Protein AF-A0AAI9ZE59-F1 (afdb_monomer_lite)

pLDDT: mean 88.77, std 13.99, range [34.66, 97.25]

Organism: NCBI:txid359342

Structure (mmCIF, N/CA/C/O backbone):
data_AF-A0AAI9ZE59-F1
#
_entry.id   AF-A0AAI9ZE59-F1
#
loop_
_atom_site.group_PDB
_atom_site.id
_atom_site.type_symbol
_atom_site.label_atom_id
_atom_site.label_alt_id
_atom_site.label_comp_id
_atom_site.label_asym_id
_atom_site.label_entity_id
_atom_site.label_seq_id
_atom_site.pdbx_PDB_ins_code
_atom_site.Cartn_x
_atom_site.Cartn_y
_atom_site.Cartn_z
_atom_site.occupancy
_atom_site.B_iso_or_equiv
_atom_site.auth_seq_id
_atom_site.auth_comp_id
_atom_site.auth_asym_id
_atom_site.auth_atom_id
_atom_site.pdbx_PDB_model_num
ATOM 1 N N . GLY A 1 1 ? 3.951 -8.938 34.586 1.00 34.66 1 GLY A N 1
ATOM 2 C CA . GLY A 1 1 ? 3.771 -7.603 33.990 1.00 34.66 1 GLY A CA 1
ATOM 3 C C . GLY A 1 1 ? 3.524 -7.755 32.509 1.00 34.66 1 GLY A C 1
ATOM 4 O O . GLY A 1 1 ? 4.347 -8.359 31.842 1.00 34.66 1 GLY A O 1
ATOM 5 N N . LYS A 1 2 ? 2.384 -7.281 32.004 1.00 37.16 2 LYS A N 1
ATOM 6 C CA . LYS A 1 2 ? 2.113 -7.167 30.566 1.00 37.16 2 LYS A CA 1
ATOM 7 C C . LYS A 1 2 ? 1.830 -5.692 30.312 1.00 37.16 2 LYS A C 1
ATOM 9 O O . LYS A 1 2 ? 0.906 -5.141 30.905 1.00 37.16 2 LYS A O 1
ATOM 14 N N . GLY A 1 3 ? 2.738 -5.047 29.583 1.00 40.81 3 GLY A N 1
ATOM 15 C CA . GLY A 1 3 ? 2.776 -3.601 29.400 1.00 40.81 3 GLY A CA 1
ATOM 16 C C . GLY A 1 3 ? 1.469 -3.073 28.823 1.00 40.81 3 GLY A C 1
ATOM 17 O O . GLY A 1 3 ? 0.999 -3.542 27.791 1.00 40.81 3 GLY A O 1
AT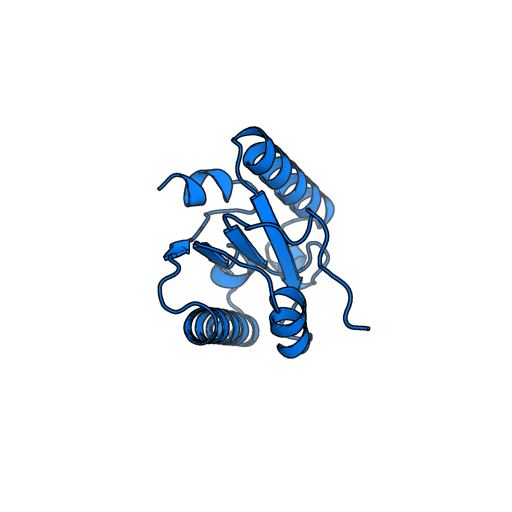OM 18 N N . LYS A 1 4 ? 0.890 -2.094 29.519 1.00 44.75 4 LYS A N 1
ATOM 19 C CA . LYS A 1 4 ? -0.187 -1.243 29.022 1.00 44.75 4 LYS A CA 1
ATOM 20 C C . LYS A 1 4 ? 0.319 -0.520 27.766 1.00 44.75 4 LYS A C 1
ATOM 22 O O . LYS A 1 4 ? 1.271 0.247 27.869 1.00 44.75 4 LYS A O 1
ATOM 27 N N . CYS A 1 5 ? -0.317 -0.743 26.613 1.00 46.03 5 CYS A N 1
ATOM 28 C CA . CYS A 1 5 ? -0.177 0.122 25.433 1.00 46.03 5 CYS A CA 1
ATOM 29 C C . CYS A 1 5 ? -0.649 1.529 25.841 1.00 46.03 5 CYS A C 1
ATOM 31 O O . CYS A 1 5 ? -1.847 1.789 25.946 1.00 46.03 5 CYS A O 1
ATOM 33 N N . SER A 1 6 ? 0.281 2.429 26.146 1.00 41.16 6 SER A N 1
ATOM 34 C CA . SER A 1 6 ? -0.001 3.836 26.425 1.00 41.16 6 SER A CA 1
ATOM 35 C C . SER A 1 6 ? -0.279 4.574 25.113 1.00 41.16 6 SER A C 1
ATOM 37 O O . SER A 1 6 ? 0.601 4.636 24.259 1.00 41.16 6 SER A O 1
ATOM 39 N N . SER A 1 7 ? -1.502 5.097 24.950 1.00 45.03 7 SER A N 1
ATOM 40 C CA . SER A 1 7 ? -1.851 6.282 24.135 1.00 45.03 7 SER A CA 1
ATOM 41 C C . SER A 1 7 ? -1.024 6.506 22.853 1.00 45.03 7 SER A C 1
ATOM 4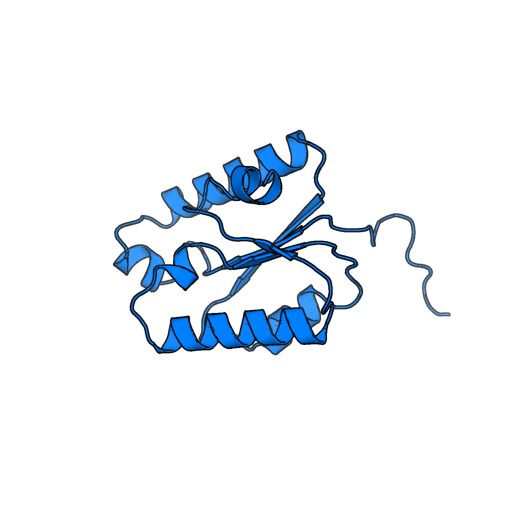3 O O . SER A 1 7 ? -0.421 7.560 22.669 1.00 45.03 7 SER A O 1
ATOM 45 N N . GLY A 1 8 ? -0.992 5.504 21.967 1.00 45.38 8 GLY A N 1
ATOM 46 C CA . GLY A 1 8 ? -0.178 5.532 20.742 1.00 45.38 8 GLY A CA 1
ATOM 47 C C . GLY A 1 8 ? -0.382 4.344 19.793 1.00 45.38 8 GLY A C 1
ATOM 48 O O . GLY A 1 8 ? -0.141 4.475 18.594 1.00 45.38 8 GLY A O 1
ATOM 49 N N . CYS A 1 9 ? -0.936 3.227 20.280 1.00 49.62 9 CYS A N 1
ATOM 50 C CA . CYS A 1 9 ? -1.345 2.053 19.488 1.00 49.62 9 CYS A CA 1
ATOM 51 C C . CYS A 1 9 ? -2.636 2.328 18.667 1.00 49.62 9 CYS A C 1
ATOM 53 O O . CYS A 1 9 ? -3.533 1.502 18.599 1.00 49.62 9 CYS A O 1
ATOM 55 N N . GLY A 1 10 ? -2.782 3.557 18.151 1.00 50.34 10 GLY A N 1
ATOM 56 C CA . GLY A 1 10 ? -4.067 4.160 17.800 1.00 50.34 10 GLY A CA 1
ATOM 57 C C . GLY A 1 10 ? -4.664 3.706 16.472 1.00 50.34 10 GLY A C 1
ATOM 58 O O . GLY A 1 10 ? -3.933 3.473 15.508 1.00 50.34 10 GLY A O 1
ATOM 59 N N . ASN A 1 11 ? -5.997 3.706 16.425 1.00 58.94 11 ASN A N 1
ATOM 60 C CA . ASN A 1 11 ? -6.843 3.499 15.251 1.00 58.94 11 ASN A CA 1
ATOM 61 C C . ASN A 1 11 ? -6.195 4.123 14.014 1.00 58.94 11 ASN A C 1
ATOM 63 O O . ASN A 1 11 ? -5.964 5.338 13.974 1.00 58.94 11 ASN A O 1
ATOM 67 N N . ARG A 1 12 ? -5.870 3.303 13.021 1.00 67.25 12 ARG A N 1
ATOM 68 C CA . ARG A 1 12 ? -5.574 3.775 11.673 1.00 67.25 12 ARG A CA 1
ATOM 69 C C . ARG A 1 12 ? -6.904 3.881 10.947 1.00 67.25 12 ARG A C 1
ATOM 71 O O . ARG A 1 12 ? -7.782 3.047 11.102 1.00 67.25 12 ARG A O 1
ATOM 78 N N . ASN A 1 13 ? -7.087 4.929 10.163 1.00 79.69 13 ASN A N 1
ATOM 79 C CA . ASN A 1 13 ? -8.232 4.981 9.269 1.00 79.69 13 ASN A CA 1
ATOM 80 C C . ASN A 1 13 ? -8.001 4.016 8.097 1.00 79.69 13 ASN A C 1
ATOM 82 O O . ASN A 1 13 ? -8.922 3.287 7.725 1.00 79.69 13 ASN A O 1
ATOM 86 N N . PHE A 1 14 ? -6.764 3.967 7.578 1.00 92.12 14 PHE A N 1
ATOM 87 C CA . PHE A 1 14 ? -6.442 3.241 6.351 1.00 92.12 14 PHE A CA 1
ATOM 88 C C . PHE A 1 14 ? -5.090 2.521 6.376 1.00 92.12 14 PHE A C 1
ATOM 90 O O . PHE A 1 14 ? -4.097 3.047 6.884 1.00 92.12 14 PHE A O 1
ATOM 97 N N . ILE A 1 15 ? -5.055 1.345 5.756 1.00 94.06 15 ILE A N 1
ATOM 98 C CA . ILE A 1 15 ? -3.840 0.609 5.390 1.00 94.06 15 ILE A CA 1
ATOM 99 C C . ILE A 1 15 ? -3.705 0.621 3.867 1.00 94.06 15 ILE A C 1
ATOM 101 O O . ILE A 1 15 ? -4.683 0.416 3.163 1.00 94.06 15 ILE A O 1
ATOM 105 N N . PHE A 1 16 ? -2.515 0.848 3.327 1.00 94.62 16 PHE A N 1
ATOM 106 C CA . PHE A 1 16 ? -2.251 0.649 1.901 1.00 94.62 16 PHE A CA 1
ATOM 107 C C . PHE A 1 16 ? -1.014 -0.221 1.725 1.00 94.62 16 PHE A C 1
ATOM 109 O O . PHE A 1 16 ? 0.019 0.050 2.334 1.00 94.62 16 PHE A O 1
ATOM 116 N N . THR A 1 17 ? -1.101 -1.234 0.867 1.00 94.94 17 THR A N 1
ATOM 117 C CA . THR A 1 17 ? 0.073 -1.999 0.432 1.00 94.94 17 THR A CA 1
ATOM 118 C C . THR A 1 17 ? 0.469 -1.668 -0.991 1.00 94.94 17 THR A C 1
ATOM 120 O O . THR A 1 17 ? -0.342 -1.201 -1.793 1.00 94.94 17 THR A O 1
ATOM 123 N N . GLY A 1 18 ? 1.732 -1.897 -1.323 1.00 94.12 18 GLY A N 1
ATOM 124 C CA . GLY A 1 18 ? 2.253 -1.689 -2.666 1.00 94.12 18 GLY A CA 1
ATOM 125 C C . GLY A 1 18 ? 3.674 -2.212 -2.802 1.00 94.12 18 GLY A C 1
ATOM 126 O O . GLY A 1 18 ? 4.261 -2.672 -1.831 1.00 94.12 18 GLY A O 1
ATOM 127 N N . LEU A 1 19 ? 4.235 -2.108 -4.004 1.00 95.19 19 LEU A N 1
ATOM 128 C CA . LEU A 1 19 ? 5.645 -2.419 -4.217 1.00 95.19 19 LEU A CA 1
ATOM 129 C C . LEU A 1 19 ? 6.533 -1.341 -3.573 1.00 95.19 19 LEU A C 1
ATOM 131 O O . LEU A 1 19 ? 6.170 -0.159 -3.617 1.00 95.19 19 LEU A O 1
ATOM 135 N N . PRO A 1 20 ? 7.718 -1.707 -3.055 1.00 94.88 20 PRO A N 1
ATOM 136 C CA . PRO A 1 20 ? 8.768 -0.745 -2.745 1.00 94.88 20 PRO A CA 1
ATOM 137 C C . PRO A 1 20 ? 9.064 0.142 -3.959 1.00 94.88 20 PRO A C 1
ATOM 139 O O . PRO A 1 20 ? 9.095 -0.335 -5.094 1.00 94.88 20 PRO A O 1
ATOM 142 N N . TRP A 1 21 ? 9.295 1.441 -3.749 1.00 93.81 21 TRP A N 1
ATOM 143 C CA . TRP A 1 21 ? 9.535 2.384 -4.856 1.00 93.81 21 TRP A CA 1
ATOM 144 C C . TRP A 1 21 ? 10.782 2.035 -5.680 1.00 93.81 21 TRP A C 1
ATOM 146 O O . TRP A 1 21 ? 10.859 2.369 -6.858 1.00 93.81 21 TRP A O 1
ATOM 156 N N . ASN A 1 22 ? 11.749 1.341 -5.081 1.00 93.62 22 ASN A N 1
ATOM 157 C CA . ASN A 1 22 ? 12.963 0.841 -5.723 1.00 93.62 22 ASN A CA 1
ATOM 158 C C . ASN A 1 22 ? 12.826 -0.583 -6.296 1.00 93.62 22 ASN A C 1
ATOM 160 O O . ASN A 1 22 ? 13.818 -1.132 -6.772 1.00 93.62 22 ASN A O 1
ATOM 164 N N . HIS A 1 23 ? 11.637 -1.191 -6.264 1.00 94.81 23 HIS A N 1
ATOM 165 C CA . HIS A 1 23 ? 11.420 -2.531 -6.804 1.00 94.81 23 HIS A CA 1
ATOM 166 C C . HIS A 1 23 ? 11.612 -2.546 -8.339 1.00 94.81 23 HIS A C 1
ATOM 168 O O . HIS A 1 23 ? 11.105 -1.649 -9.020 1.00 94.81 23 HIS A O 1
ATOM 174 N N . PRO A 1 24 ? 12.257 -3.570 -8.939 1.00 93.62 24 PRO A N 1
ATOM 175 C CA . PRO A 1 24 ? 12.538 -3.609 -10.382 1.00 93.62 24 PRO A CA 1
ATOM 176 C C . PRO A 1 24 ? 11.307 -3.427 -11.279 1.00 93.62 24 PRO A C 1
ATOM 178 O O . PRO A 1 24 ? 11.374 -2.790 -12.329 1.00 93.62 24 PRO A O 1
ATOM 181 N N . ALA A 1 25 ? 10.150 -3.935 -10.848 1.00 93.00 25 ALA A N 1
ATOM 182 C CA . ALA A 1 25 ? 8.905 -3.785 -11.600 1.00 93.00 25 ALA A CA 1
ATOM 183 C C . ALA A 1 25 ? 8.378 -2.334 -11.658 1.00 93.00 25 ALA A C 1
ATOM 185 O O . ALA A 1 25 ? 7.613 -2.008 -12.567 1.00 93.00 25 ALA A O 1
ATOM 186 N N . VAL A 1 26 ? 8.796 -1.455 -10.738 1.00 91.44 26 VAL A N 1
ATOM 187 C CA . VAL A 1 26 ? 8.502 -0.012 -10.810 1.00 91.44 26 VAL A CA 1
ATOM 188 C C . VAL A 1 26 ? 9.263 0.615 -11.976 1.00 91.44 26 VAL A C 1
ATOM 190 O O . VAL A 1 26 ? 8.656 1.278 -12.815 1.00 91.44 26 VAL A O 1
ATOM 193 N N . ALA A 1 27 ? 10.563 0.323 -12.086 1.00 89.50 27 ALA A N 1
ATOM 194 C CA . ALA A 1 27 ? 11.393 0.784 -13.197 1.00 89.50 27 ALA A CA 1
ATOM 195 C C . ALA A 1 27 ? 10.902 0.233 -14.545 1.00 89.50 27 ALA A C 1
ATOM 197 O O . ALA A 1 27 ? 10.788 0.979 -15.515 1.00 89.50 27 ALA A O 1
ATOM 198 N N . ALA A 1 28 ? 10.519 -1.047 -14.590 1.00 90.44 28 ALA A N 1
ATOM 199 C CA . ALA A 1 28 ? 9.939 -1.669 -15.784 1.00 90.44 28 ALA A CA 1
ATOM 200 C C . ALA A 1 28 ? 8.610 -1.024 -16.226 1.00 90.44 28 ALA A C 1
ATOM 202 O O . ALA A 1 28 ? 8.237 -1.127 -17.390 1.00 90.44 28 ALA A O 1
ATOM 203 N N . SER A 1 29 ? 7.915 -0.335 -15.315 1.00 86.31 29 SER A N 1
ATOM 204 C CA . SER A 1 29 ? 6.689 0.420 -15.608 1.00 86.31 29 SER A CA 1
ATOM 205 C C . SER A 1 29 ? 6.964 1.852 -16.098 1.00 86.31 29 SER A C 1
ATOM 207 O O . SER A 1 29 ? 6.025 2.623 -16.275 1.00 86.31 29 SER A O 1
ATOM 209 N N . GLY A 1 30 ? 8.234 2.225 -16.308 1.00 89.56 30 GLY A N 1
ATOM 210 C CA . GLY A 1 30 ? 8.639 3.525 -16.853 1.00 89.56 30 GLY A CA 1
ATOM 211 C C . GLY A 1 30 ? 8.806 4.647 -15.823 1.00 89.56 30 GLY A C 1
ATOM 212 O O . GLY A 1 30 ? 8.981 5.798 -16.216 1.00 89.56 30 GLY A O 1
ATOM 213 N N . PHE A 1 31 ? 8.771 4.341 -14.523 1.00 91.25 31 PHE A N 1
ATOM 214 C CA . PHE A 1 31 ? 8.943 5.329 -13.453 1.00 91.25 31 PHE A CA 1
ATOM 215 C C . PHE A 1 31 ? 10.317 5.228 -12.799 1.00 91.25 31 PHE A C 1
ATOM 217 O O . PHE A 1 31 ? 10.849 4.132 -12.613 1.00 91.25 31 PHE A O 1
ATOM 224 N N . THR A 1 32 ? 10.875 6.361 -12.369 1.00 93.88 32 THR A N 1
ATOM 225 C CA . THR A 1 32 ? 12.063 6.327 -11.508 1.00 93.88 32 THR A CA 1
ATOM 226 C C . THR A 1 32 ? 11.665 6.082 -10.048 1.00 93.88 32 THR A C 1
ATOM 228 O O . THR A 1 32 ? 10.613 6.561 -9.606 1.00 93.88 32 THR A O 1
ATOM 231 N N . PRO A 1 33 ? 12.506 5.398 -9.249 1.00 94.62 33 PRO A N 1
ATOM 232 C CA . PRO A 1 33 ? 12.244 5.219 -7.823 1.00 94.62 33 PRO A CA 1
ATOM 233 C C . PRO A 1 33 ? 12.012 6.538 -7.080 1.00 94.62 33 PRO A C 1
ATOM 235 O O . PRO A 1 33 ? 11.119 6.622 -6.243 1.00 94.62 33 PRO A O 1
ATOM 238 N N . GLN A 1 34 ? 12.759 7.590 -7.430 1.00 96.25 34 GLN A N 1
ATOM 239 C CA . GLN A 1 34 ? 12.651 8.908 -6.799 1.00 96.25 34 GLN A CA 1
ATOM 240 C C . GLN A 1 34 ? 11.301 9.572 -7.087 1.00 96.25 34 GLN A C 1
ATOM 242 O O . GLN A 1 34 ? 10.720 10.188 -6.196 1.00 96.25 34 GLN A O 1
ATOM 247 N N . GLN A 1 35 ? 10.781 9.434 -8.312 1.00 94.50 35 GLN A N 1
ATOM 248 C CA . GLN A 1 35 ? 9.458 9.953 -8.671 1.00 94.50 35 GLN A CA 1
ATOM 249 C C . GLN A 1 35 ? 8.358 9.266 -7.858 1.00 94.50 35 GLN A C 1
ATOM 251 O O . GLN A 1 35 ? 7.471 9.936 -7.328 1.00 94.50 35 GLN A O 1
ATOM 256 N N . VAL A 1 36 ? 8.426 7.938 -7.728 1.00 94.44 36 VAL A N 1
ATOM 257 C CA . VAL A 1 36 ? 7.428 7.167 -6.975 1.00 94.44 36 VAL A CA 1
ATOM 258 C C . VAL A 1 36 ? 7.526 7.447 -5.482 1.00 94.44 36 VAL A C 1
ATOM 260 O O . VAL A 1 36 ? 6.502 7.686 -4.846 1.00 94.44 36 VAL A O 1
ATOM 263 N N . GLU A 1 37 ? 8.735 7.487 -4.923 1.00 96.00 37 GLU A N 1
ATOM 264 C CA . GLU A 1 37 ? 8.950 7.819 -3.515 1.00 96.00 37 GLU A CA 1
ATOM 265 C C . GLU A 1 37 ? 8.410 9.214 -3.178 1.00 96.00 37 GLU A C 1
ATOM 267 O O . GLU A 1 37 ? 7.661 9.371 -2.211 1.00 96.00 37 GLU A O 1
ATOM 272 N N . ALA A 1 38 ? 8.745 10.223 -3.988 1.00 96.56 38 ALA A N 1
ATOM 273 C CA . ALA A 1 38 ? 8.252 11.583 -3.798 1.00 96.56 38 ALA A CA 1
ATOM 274 C C . ALA A 1 38 ? 6.720 11.644 -3.881 1.00 96.56 38 ALA A C 1
ATOM 276 O O . ALA A 1 38 ? 6.089 12.300 -3.050 1.00 96.56 38 ALA A O 1
ATOM 277 N N . GLY A 1 39 ? 6.120 10.918 -4.831 1.00 95.38 39 GLY A N 1
ATOM 278 C CA . GLY A 1 39 ? 4.670 10.814 -4.975 1.00 95.38 39 GLY A CA 1
ATOM 279 C C . GLY A 1 39 ? 3.995 10.211 -3.742 1.00 95.38 39 GLY A C 1
ATOM 280 O O . GLY A 1 39 ? 3.110 10.841 -3.167 1.00 95.38 39 GLY A O 1
ATOM 281 N N . ILE A 1 40 ? 4.468 9.047 -3.280 1.00 95.00 40 ILE A N 1
ATOM 282 C CA . ILE A 1 40 ? 3.936 8.377 -2.082 1.00 95.00 40 ILE A CA 1
ATOM 283 C C . ILE A 1 40 ? 4.080 9.284 -0.857 1.00 95.00 40 ILE A C 1
ATOM 285 O O . ILE A 1 40 ? 3.124 9.458 -0.104 1.00 95.00 40 ILE A O 1
ATOM 289 N N . ARG A 1 41 ? 5.253 9.898 -0.648 1.00 95.94 41 ARG A N 1
ATOM 290 C CA . ARG A 1 41 ? 5.485 10.800 0.493 1.00 95.94 41 ARG A CA 1
ATOM 291 C C . ARG A 1 41 ? 4.555 12.014 0.456 1.00 95.94 41 ARG A C 1
ATOM 293 O O . ARG A 1 41 ? 4.022 12.398 1.496 1.00 95.94 41 ARG A O 1
ATOM 300 N N . SER A 1 42 ? 4.350 12.600 -0.723 1.00 96.62 42 SER A N 1
ATOM 301 C CA . SER A 1 42 ? 3.449 13.740 -0.912 1.00 96.62 42 SER A CA 1
ATOM 302 C C . SER A 1 42 ? 1.992 13.372 -0.616 1.00 96.62 42 SER A C 1
ATOM 304 O O . SER A 1 42 ? 1.329 14.074 0.148 1.00 96.62 42 SER A O 1
ATOM 306 N N . ASP A 1 43 ? 1.518 12.241 -1.139 1.00 96.50 43 ASP A N 1
ATOM 307 C CA . ASP A 1 43 ? 0.150 11.753 -0.925 1.00 96.50 43 ASP A CA 1
ATOM 308 C C . ASP A 1 43 ? -0.091 11.399 0.548 1.00 96.50 43 ASP A C 1
ATOM 310 O O . ASP A 1 43 ? -1.070 11.837 1.146 1.00 96.50 43 ASP A O 1
ATOM 314 N N . MET A 1 44 ? 0.860 10.714 1.192 1.00 95.38 44 MET A N 1
ATOM 315 C CA . MET A 1 44 ? 0.805 10.419 2.629 1.00 95.38 44 MET A CA 1
ATOM 316 C C . MET A 1 44 ? 0.717 11.698 3.470 1.00 95.38 44 MET A C 1
ATOM 318 O O . MET A 1 44 ? -0.095 11.772 4.394 1.00 95.38 44 MET A O 1
ATOM 322 N N . ALA A 1 45 ? 1.500 12.728 3.138 1.00 96.44 45 ALA A N 1
ATOM 323 C CA . ALA A 1 45 ? 1.421 14.020 3.816 1.00 96.44 45 ALA A CA 1
ATOM 324 C C . ALA A 1 45 ? 0.052 14.695 3.613 1.00 96.44 45 ALA A C 1
ATOM 326 O O . ALA A 1 45 ? -0.496 15.260 4.562 1.00 96.44 45 ALA A O 1
ATOM 327 N N . ALA A 1 46 ? -0.533 14.603 2.415 1.00 97.25 46 ALA A N 1
ATOM 328 C CA . ALA A 1 46 ? -1.868 15.126 2.133 1.00 97.25 46 ALA A CA 1
ATOM 329 C C . ALA A 1 46 ? -2.963 14.385 2.923 1.00 97.25 46 ALA A C 1
ATOM 331 O O . ALA A 1 46 ? -3.857 15.025 3.476 1.00 97.25 46 ALA A O 1
ATOM 332 N N . ILE A 1 47 ? -2.862 13.059 3.047 1.00 95.69 47 ILE A N 1
ATOM 333 C CA . ILE A 1 47 ? -3.794 12.219 3.817 1.00 95.69 47 ILE A CA 1
ATOM 334 C C . ILE A 1 47 ? -3.760 12.579 5.304 1.00 95.69 47 ILE A C 1
ATOM 336 O O . ILE A 1 47 ? -4.812 12.786 5.913 1.00 95.69 47 ILE A O 1
ATOM 340 N N . VAL A 1 48 ? -2.559 12.727 5.871 1.00 95.12 48 VAL A N 1
ATOM 341 C CA . VAL A 1 48 ? -2.380 13.173 7.262 1.00 95.12 48 VAL A CA 1
ATOM 342 C C . VAL A 1 48 ? -2.928 14.587 7.454 1.00 95.12 48 VAL A C 1
ATOM 344 O O . VAL A 1 48 ? -3.652 14.838 8.416 1.00 95.12 48 VAL A O 1
ATOM 347 N N . LYS A 1 49 ? -2.649 15.506 6.520 1.00 95.75 49 LYS A N 1
ATOM 348 C CA . LYS A 1 49 ? -3.177 16.880 6.551 1.00 95.75 49 LYS A CA 1
ATOM 349 C C . LYS A 1 49 ? -4.709 16.924 6.488 1.00 95.75 49 LYS A C 1
ATOM 351 O O . LYS A 1 49 ? -5.306 17.804 7.099 1.00 95.75 49 LYS A O 1
ATOM 356 N N . ALA A 1 50 ? -5.339 15.979 5.793 1.00 95.00 50 ALA A N 1
ATOM 357 C CA . ALA A 1 50 ? -6.793 15.828 5.733 1.00 95.00 50 ALA A CA 1
ATOM 358 C C . ALA A 1 50 ? -7.408 15.205 7.007 1.00 95.00 50 ALA A C 1
ATOM 360 O O . ALA A 1 50 ? -8.624 15.055 7.086 1.00 95.00 50 ALA A O 1
ATOM 361 N N . GLY A 1 51 ? -6.592 14.862 8.011 1.00 94.19 51 GLY A N 1
ATOM 362 C CA . GLY A 1 51 ? -7.044 14.343 9.305 1.00 94.19 51 GLY A CA 1
ATOM 363 C C . GLY A 1 51 ? -7.117 12.818 9.392 1.00 94.19 51 GLY A C 1
ATOM 364 O O . GLY A 1 51 ? -7.543 12.287 10.419 1.00 94.19 51 GLY A O 1
ATOM 365 N N . TYR A 1 52 ? -6.685 12.098 8.353 1.00 93.56 52 TYR A N 1
ATOM 366 C CA . TYR A 1 52 ? -6.671 10.639 8.354 1.00 93.56 52 TYR A CA 1
ATOM 367 C C . TYR A 1 52 ? -5.346 10.082 8.880 1.00 93.56 52 TYR A C 1
ATOM 369 O O . TYR A 1 52 ? -4.260 10.594 8.616 1.00 93.56 52 TYR A O 1
ATOM 377 N N . LYS A 1 53 ? -5.427 8.954 9.579 1.00 92.75 53 LYS A N 1
ATOM 378 C CA . LYS A 1 53 ? -4.279 8.152 10.004 1.00 92.75 53 LYS A CA 1
ATOM 379 C C . LYS A 1 53 ? -4.084 7.011 9.019 1.00 92.75 53 LYS A C 1
ATOM 381 O O . LYS A 1 53 ? -4.936 6.130 8.924 1.00 92.75 53 LYS A O 1
ATOM 386 N N . ILE A 1 54 ? -2.961 7.003 8.317 1.00 92.00 54 ILE A N 1
ATOM 387 C CA . ILE A 1 54 ? -2.647 5.990 7.309 1.00 92.00 54 ILE A CA 1
ATOM 388 C C . ILE A 1 54 ? -1.347 5.259 7.645 1.00 92.00 54 ILE A C 1
ATOM 390 O O . ILE A 1 54 ? -0.427 5.841 8.223 1.00 92.00 54 ILE A O 1
ATOM 394 N N . LYS A 1 55 ? -1.272 3.978 7.282 1.00 91.62 55 LYS A N 1
ATOM 395 C CA . LYS A 1 55 ? -0.030 3.203 7.230 1.00 91.62 55 LYS A CA 1
ATOM 396 C C . LYS A 1 55 ? 0.158 2.662 5.814 1.00 91.62 55 LYS A C 1
ATOM 398 O O . LYS A 1 55 ? -0.756 2.052 5.268 1.00 91.62 55 LYS A O 1
ATOM 403 N N . ALA A 1 56 ? 1.337 2.891 5.244 1.00 91.94 56 ALA A N 1
ATOM 404 C CA . ALA A 1 56 ? 1.760 2.255 4.006 1.00 91.94 56 ALA A CA 1
ATOM 405 C C . ALA A 1 56 ? 2.719 1.109 4.347 1.00 91.94 56 ALA A C 1
ATOM 407 O O . ALA A 1 56 ? 3.683 1.329 5.079 1.00 91.94 56 ALA A O 1
ATOM 408 N N . VAL A 1 57 ? 2.454 -0.091 3.835 1.00 93.75 57 VAL A N 1
ATOM 409 C CA . VAL A 1 57 ? 3.338 -1.257 3.962 1.00 93.75 57 VAL A CA 1
ATOM 410 C C . VAL A 1 57 ? 3.804 -1.633 2.562 1.00 93.75 57 VAL A C 1
ATOM 412 O O . VAL A 1 57 ? 3.007 -2.066 1.733 1.00 93.75 57 VAL A O 1
ATOM 415 N N . LEU A 1 58 ? 5.080 -1.401 2.267 1.00 94.19 58 LEU A N 1
ATOM 416 C CA . LEU A 1 58 ? 5.638 -1.682 0.948 1.00 94.19 58 LEU A CA 1
ATOM 417 C C . LEU A 1 58 ? 6.376 -3.016 0.973 1.00 94.19 58 LEU A C 1
ATOM 419 O O . LEU A 1 58 ? 7.297 -3.182 1.766 1.00 94.19 58 LEU A O 1
ATOM 423 N N . LEU A 1 59 ? 5.952 -3.938 0.116 1.00 93.62 59 LEU A N 1
ATOM 424 C CA . LEU A 1 59 ? 6.476 -5.296 0.020 1.00 93.62 59 LEU A CA 1
ATOM 425 C C . LEU A 1 59 ? 6.326 -5.835 -1.406 1.00 93.62 59 LEU A C 1
ATOM 427 O O . LEU A 1 59 ? 5.327 -5.574 -2.089 1.00 93.62 59 LEU A O 1
ATOM 431 N N . GLY A 1 60 ? 7.341 -6.552 -1.868 1.00 92.31 60 GLY A N 1
ATOM 432 C CA . GLY A 1 60 ? 7.357 -7.231 -3.154 1.00 92.31 60 GLY A CA 1
ATOM 433 C C . GLY A 1 60 ? 6.796 -8.655 -3.074 1.00 92.31 60 GLY A C 1
ATOM 434 O O . GLY A 1 60 ? 6.533 -9.186 -1.992 1.00 92.31 60 GLY A O 1
ATOM 435 N N . PRO A 1 61 ? 6.576 -9.314 -4.223 1.00 93.06 61 PRO A N 1
ATOM 436 C CA . PRO A 1 61 ? 6.214 -10.730 -4.259 1.00 93.06 61 PRO A CA 1
ATOM 437 C C . PRO A 1 61 ? 7.285 -11.675 -3.687 1.00 93.06 61 PRO A C 1
ATOM 439 O O . PRO A 1 61 ? 6.957 -12.821 -3.383 1.00 93.06 61 PRO A O 1
ATOM 442 N N . GLU A 1 62 ? 8.528 -11.223 -3.569 1.00 93.88 62 GLU A N 1
ATOM 443 C CA . GLU A 1 62 ? 9.664 -11.920 -2.966 1.00 93.88 62 GLU A CA 1
ATOM 444 C C . GLU A 1 62 ? 9.626 -11.941 -1.433 1.00 93.88 62 GLU A C 1
ATOM 446 O O . GLU A 1 62 ? 10.219 -12.829 -0.823 1.00 93.88 62 GLU A O 1
ATOM 451 N N . ASP A 1 63 ? 8.902 -11.008 -0.812 1.00 92.75 63 ASP A N 1
ATOM 452 C CA . ASP A 1 63 ? 8.798 -10.912 0.641 1.00 92.75 63 ASP A CA 1
ATOM 453 C C . ASP A 1 63 ? 7.759 -11.904 1.189 1.00 92.75 63 ASP A C 1
ATOM 455 O O . ASP A 1 63 ? 6.726 -12.176 0.560 1.00 92.75 63 ASP A O 1
ATOM 459 N N . SER A 1 64 ? 7.981 -12.439 2.395 1.00 91.94 64 SER A N 1
ATOM 460 C CA . SER A 1 64 ? 6.968 -13.284 3.048 1.00 91.94 64 SER A CA 1
ATOM 461 C C . SER A 1 64 ? 5.688 -12.485 3.309 1.00 91.94 64 SER A C 1
ATOM 463 O O . SER A 1 64 ? 5.737 -11.315 3.686 1.00 91.94 64 SER A O 1
ATOM 465 N N . LEU A 1 65 ? 4.524 -13.120 3.140 1.00 88.25 65 LEU A N 1
ATOM 466 C CA . LEU A 1 65 ? 3.249 -12.511 3.530 1.00 88.25 65 LEU A CA 1
ATOM 467 C C . LEU A 1 65 ? 3.145 -12.334 5.055 1.00 88.25 65 LEU A C 1
ATOM 469 O O . LEU A 1 65 ? 2.445 -11.430 5.507 1.00 88.25 65 LEU A O 1
ATOM 473 N N . ASP A 1 66 ? 3.897 -13.120 5.831 1.00 92.12 66 ASP A N 1
ATOM 474 C CA . ASP A 1 66 ? 3.974 -12.983 7.290 1.00 92.12 66 ASP A CA 1
ATOM 475 C C . ASP A 1 66 ? 4.408 -11.574 7.697 1.00 92.12 66 ASP A C 1
ATOM 477 O O . ASP A 1 66 ? 3.888 -11.029 8.663 1.00 92.12 66 ASP A O 1
ATOM 481 N N . PHE A 1 67 ? 5.278 -10.936 6.903 1.00 90.81 67 PHE A N 1
ATOM 482 C CA . PHE A 1 67 ? 5.680 -9.551 7.130 1.00 90.81 67 PHE A CA 1
ATOM 483 C C . PHE A 1 67 ? 4.481 -8.593 7.102 1.00 90.81 67 PHE A C 1
ATOM 485 O O . PHE A 1 67 ? 4.371 -7.717 7.956 1.00 90.81 67 PHE A O 1
ATOM 492 N N . LEU A 1 68 ? 3.552 -8.770 6.153 1.00 90.62 68 LEU A N 1
ATOM 493 C CA . LEU A 1 68 ? 2.341 -7.953 6.101 1.00 90.62 68 LEU A CA 1
ATOM 494 C C . LEU A 1 68 ? 1.461 -8.205 7.326 1.00 90.62 68 LEU A C 1
ATOM 496 O O . LEU A 1 68 ? 1.021 -7.243 7.945 1.00 90.62 68 LEU A O 1
ATOM 500 N N . SER A 1 69 ? 1.220 -9.467 7.690 1.00 90.38 69 SER A N 1
ATOM 501 C CA . SER A 1 69 ? 0.389 -9.775 8.862 1.00 90.38 69 SER A CA 1
ATOM 502 C C . SER A 1 69 ? 1.010 -9.239 10.157 1.00 90.38 69 SER A C 1
ATOM 504 O O . SER A 1 69 ? 0.322 -8.607 10.958 1.00 90.38 69 SER A O 1
ATOM 506 N N . ASP A 1 70 ? 2.325 -9.378 10.338 1.00 92.06 70 ASP A N 1
ATOM 507 C CA . ASP A 1 70 ? 3.042 -8.841 11.498 1.00 92.06 70 ASP A CA 1
ATOM 508 C C . ASP A 1 70 ? 2.957 -7.311 11.574 1.00 92.06 70 ASP A C 1
ATOM 510 O O . ASP A 1 70 ? 2.732 -6.754 12.651 1.00 92.06 70 ASP A O 1
ATOM 514 N N . GLU A 1 71 ? 3.048 -6.619 10.435 1.00 89.69 71 GLU A N 1
ATOM 515 C CA . GLU A 1 71 ? 2.883 -5.165 10.365 1.00 89.69 71 GLU A CA 1
ATOM 516 C C . GLU A 1 71 ? 1.453 -4.698 10.698 1.00 89.69 71 GLU A C 1
ATOM 518 O O . GLU A 1 71 ? 1.268 -3.545 11.115 1.00 89.69 71 GLU A O 1
ATOM 523 N N . LEU A 1 72 ? 0.442 -5.550 10.510 1.00 89.06 72 LEU A N 1
ATOM 524 C CA . LEU A 1 72 ? -0.971 -5.240 10.769 1.00 89.06 72 LEU A CA 1
ATOM 525 C C . LEU A 1 72 ? -1.472 -5.761 12.117 1.00 89.06 72 LEU A C 1
ATOM 527 O O . LEU A 1 72 ? -2.510 -5.314 12.615 1.00 89.06 72 LEU A O 1
ATOM 531 N N . LYS A 1 73 ? -0.709 -6.636 12.767 1.00 87.44 73 LYS A N 1
ATOM 532 C CA . LYS A 1 73 ? -1.060 -7.234 14.049 1.00 87.44 73 LYS A CA 1
ATOM 533 C C . LYS A 1 73 ? -1.321 -6.178 15.123 1.00 87.44 73 LYS A C 1
ATOM 535 O O . LYS A 1 73 ? -0.455 -5.390 15.496 1.00 87.44 73 LYS A O 1
ATOM 540 N N . GLY A 1 74 ? -2.538 -6.196 15.667 1.00 83.31 74 GLY A N 1
ATOM 541 C CA . GLY A 1 74 ? -2.969 -5.252 16.702 1.00 83.31 74 GLY A CA 1
ATOM 542 C C . GLY A 1 74 ? -3.226 -3.829 16.194 1.00 83.31 74 GLY A C 1
ATOM 543 O O . GLY A 1 74 ? -3.417 -2.926 17.009 1.00 83.31 74 GLY A O 1
ATOM 544 N N . VAL A 1 75 ? -3.240 -3.613 14.876 1.00 84.62 75 VAL A N 1
ATOM 545 C CA . VAL A 1 75 ? -3.634 -2.345 14.262 1.00 84.62 75 VAL A CA 1
ATOM 546 C C . VAL A 1 75 ? -5.128 -2.390 13.961 1.00 84.62 75 VAL A C 1
ATOM 548 O O . VAL A 1 75 ? -5.583 -3.197 13.160 1.00 84.62 75 VAL A O 1
ATOM 551 N N . GLU A 1 76 ? -5.908 -1.494 14.561 1.00 86.50 76 GLU A N 1
ATOM 552 C CA . GLU A 1 76 ? -7.305 -1.307 14.159 1.00 86.50 76 GLU A CA 1
ATOM 553 C C . GLU A 1 76 ? -7.372 -0.447 12.895 1.00 86.50 76 GLU A C 1
ATOM 555 O O . GLU A 1 76 ? -6.813 0.655 12.872 1.00 86.50 76 GLU A O 1
ATOM 560 N N . TRP A 1 77 ? -8.063 -0.925 11.858 1.00 91.19 77 TRP A N 1
ATOM 561 C CA . TRP A 1 77 ? -8.270 -0.188 10.613 1.00 91.19 77 TRP A CA 1
ATOM 562 C C . TRP A 1 77 ? -9.671 -0.382 10.026 1.00 91.19 77 TRP A C 1
ATOM 564 O O . TRP A 1 77 ? -10.305 -1.419 10.196 1.00 91.19 77 TRP A O 1
ATOM 574 N N . THR A 1 78 ? -10.175 0.656 9.350 1.00 91.19 78 THR A N 1
ATOM 575 C CA . THR A 1 78 ? -11.547 0.696 8.797 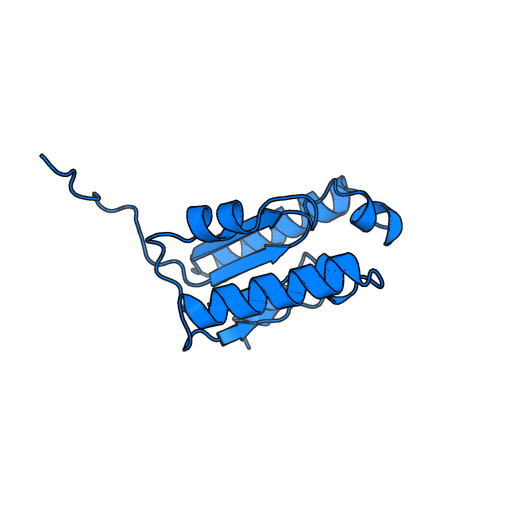1.00 91.19 78 THR A CA 1
ATOM 576 C C . THR A 1 78 ? -11.602 0.574 7.277 1.00 91.19 78 THR A C 1
ATOM 578 O O . THR A 1 78 ? -12.650 0.271 6.704 1.00 91.19 78 THR A O 1
ATOM 581 N N . GLY A 1 79 ? -10.471 0.800 6.617 1.00 93.94 79 GLY A N 1
ATOM 582 C CA . GLY A 1 79 ? -10.314 0.620 5.185 1.00 93.94 79 GLY A CA 1
ATOM 583 C C . GLY A 1 79 ? -8.898 0.188 4.842 1.00 93.94 79 GLY A C 1
ATOM 584 O O . GLY A 1 79 ? -7.953 0.425 5.594 1.00 93.94 79 GLY A O 1
ATOM 585 N N . THR A 1 80 ? -8.760 -0.451 3.695 1.00 95.75 80 THR A N 1
ATOM 586 C CA . THR A 1 80 ? -7.476 -0.904 3.172 1.00 95.75 80 THR A CA 1
ATOM 587 C C . THR A 1 80 ? -7.397 -0.670 1.673 1.00 95.75 80 THR A C 1
ATOM 589 O O . THR A 1 80 ? -8.406 -0.363 1.046 1.00 95.75 80 THR A O 1
ATOM 592 N N . GLY A 1 81 ? -6.228 -0.823 1.074 1.00 94.56 81 GLY A N 1
ATOM 593 C CA . GLY A 1 81 ? -6.048 -0.732 -0.362 1.00 94.56 81 GLY A CA 1
ATOM 594 C C . GLY A 1 81 ? -4.790 -1.440 -0.830 1.00 94.56 81 GLY A C 1
ATOM 595 O O . GLY A 1 81 ? -3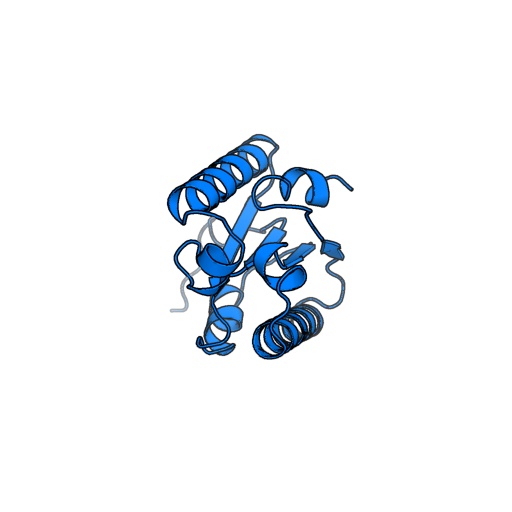.867 -1.712 -0.058 1.00 94.56 81 GLY A O 1
ATOM 596 N N . VAL A 1 82 ? -4.763 -1.720 -2.129 1.00 94.88 82 VAL A N 1
ATOM 597 C CA . VAL A 1 82 ? -3.553 -2.144 -2.834 1.00 94.88 82 VAL A CA 1
ATOM 598 C C . VAL A 1 82 ? -3.254 -1.115 -3.915 1.00 94.88 82 VAL A C 1
ATOM 600 O O . VAL A 1 82 ? -4.096 -0.811 -4.769 1.00 94.88 82 VAL A O 1
ATOM 603 N N . GLY A 1 83 ? -2.058 -0.542 -3.852 1.00 93.06 83 GLY A N 1
ATOM 604 C CA . GLY A 1 83 ? -1.612 0.535 -4.719 1.00 93.06 83 GLY A CA 1
ATOM 605 C C . GLY A 1 83 ? -1.597 0.138 -6.194 1.00 93.06 83 GLY A C 1
ATOM 606 O O . GLY A 1 83 ? -1.388 -1.023 -6.557 1.00 93.06 83 GLY A O 1
ATOM 607 N N . PHE A 1 84 ? -1.792 1.128 -7.066 1.00 92.75 84 PHE A N 1
ATOM 608 C CA . PHE A 1 84 ? -1.834 0.923 -8.514 1.00 92.75 84 PHE A CA 1
ATOM 609 C C . PHE A 1 84 ? -0.587 0.223 -9.077 1.00 92.75 84 PHE A C 1
ATOM 611 O O . PHE A 1 84 ? -0.725 -0.584 -9.984 1.00 92.75 84 PHE A O 1
ATOM 618 N N . GLY A 1 85 ? 0.605 0.439 -8.510 1.00 90.75 85 GLY A N 1
ATOM 619 C CA . GLY A 1 85 ? 1.834 -0.223 -8.974 1.00 90.75 85 GLY A CA 1
ATOM 620 C C . GLY A 1 85 ? 1.805 -1.758 -8.900 1.00 90.75 85 GLY A C 1
ATOM 621 O O . GLY A 1 85 ? 2.495 -2.410 -9.674 1.00 90.75 85 GLY A O 1
ATOM 622 N N . VAL A 1 86 ? 0.986 -2.337 -8.016 1.00 93.88 86 VAL A N 1
ATOM 623 C CA . VAL A 1 86 ? 0.726 -3.787 -7.971 1.00 93.88 86 VAL A CA 1
ATOM 624 C C . VAL A 1 86 ? -0.398 -4.149 -8.945 1.00 93.88 86 VAL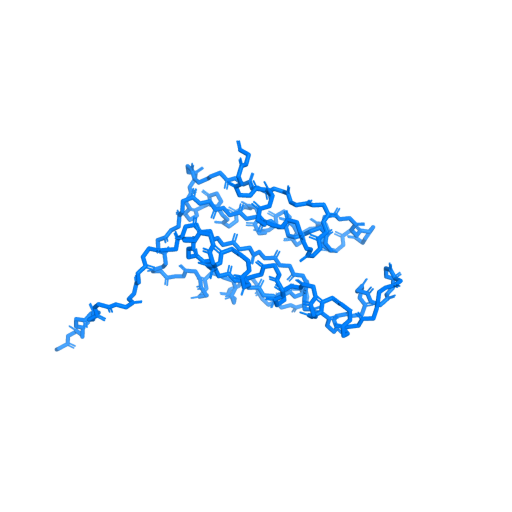 A C 1
ATOM 626 O O . VAL A 1 86 ? -0.259 -5.070 -9.742 1.00 93.88 86 VAL A O 1
ATOM 629 N N . ARG A 1 87 ? -1.518 -3.414 -8.909 1.00 92.00 87 ARG A N 1
ATOM 630 C CA . ARG A 1 87 ? -2.727 -3.743 -9.689 1.00 92.00 87 ARG A CA 1
ATOM 631 C C . ARG A 1 87 ? -2.595 -3.522 -11.194 1.00 92.00 87 ARG A C 1
ATOM 633 O O . ARG A 1 87 ? -3.225 -4.235 -11.961 1.00 92.00 87 ARG A O 1
ATOM 640 N N . GLY A 1 88 ? -1.824 -2.522 -11.605 1.00 90.25 88 GLY A N 1
ATOM 641 C CA . GLY A 1 88 ? -1.547 -2.199 -13.003 1.00 90.25 88 GLY A CA 1
ATOM 642 C C . GLY A 1 88 ? -0.363 -2.976 -13.580 1.00 90.25 88 GLY A C 1
ATOM 643 O O . GLY A 1 88 ? -0.009 -2.761 -14.735 1.00 90.25 88 GLY A O 1
ATOM 644 N N . ASN A 1 89 ? 0.274 -3.849 -12.794 1.00 92.19 89 ASN A N 1
ATOM 645 C CA . ASN A 1 89 ? 1.424 -4.614 -13.251 1.00 92.19 89 ASN A CA 1
ATOM 646 C C . ASN A 1 89 ? 0.986 -5.843 -14.074 1.00 92.19 89 ASN A C 1
ATOM 648 O O . ASN A 1 89 ? 0.125 -6.591 -13.611 1.00 92.19 89 ASN A O 1
ATOM 652 N N . PRO A 1 90 ? 1.597 -6.116 -15.243 1.00 92.50 90 PRO A N 1
ATOM 653 C CA . PRO A 1 90 ? 1.232 -7.266 -16.074 1.00 92.50 90 PRO A CA 1
ATOM 654 C C . PRO A 1 90 ? 1.791 -8.611 -15.570 1.00 92.50 90 PRO A C 1
ATOM 656 O O . PRO A 1 90 ? 1.516 -9.649 -16.168 1.00 92.50 90 PRO A O 1
ATOM 659 N N . SER A 1 91 ? 2.608 -8.626 -14.511 1.00 94.69 91 SER A N 1
ATOM 660 C CA . SER A 1 91 ? 3.228 -9.851 -14.001 1.00 94.69 91 SER A CA 1
ATOM 661 C C . SER A 1 91 ? 2.222 -10.737 -13.258 1.00 94.69 91 SER A C 1
ATOM 663 O O . SER A 1 91 ? 1.697 -10.314 -12.225 1.00 94.69 91 SER A O 1
ATOM 665 N N . PRO A 1 92 ? 2.046 -12.014 -13.654 1.00 95.25 92 PRO A N 1
ATOM 666 C CA . PRO A 1 92 ? 1.163 -12.940 -12.942 1.00 95.25 92 PRO A CA 1
ATOM 667 C C . PRO A 1 92 ? 1.642 -13.238 -11.513 1.00 95.25 92 PRO A C 1
ATOM 669 O O . PRO A 1 92 ? 0.849 -13.607 -10.648 1.00 95.25 92 PRO A O 1
ATOM 672 N N . VAL A 1 93 ? 2.938 -13.072 -11.228 1.00 95.44 93 VAL A N 1
ATOM 673 C CA . VAL A 1 93 ? 3.485 -13.205 -9.870 1.00 95.44 93 VAL A CA 1
ATOM 674 C C . VAL A 1 93 ? 2.995 -12.058 -8.981 1.00 95.44 93 VAL A C 1
ATOM 676 O O . VAL A 1 93 ? 2.556 -12.295 -7.859 1.00 95.44 93 VAL A O 1
ATOM 679 N N . ILE A 1 94 ? 2.996 -10.830 -9.503 1.00 95.19 94 ILE A N 1
ATOM 680 C CA . ILE A 1 94 ? 2.502 -9.650 -8.782 1.00 95.19 94 ILE A CA 1
ATOM 681 C C . ILE A 1 94 ? 0.971 -9.694 -8.670 1.00 95.19 94 ILE A C 1
ATOM 683 O O . ILE A 1 94 ? 0.425 -9.353 -7.623 1.00 95.19 94 ILE A O 1
ATOM 687 N N . THR A 1 95 ? 0.271 -10.205 -9.688 1.00 95.31 95 THR A N 1
ATOM 688 C CA . THR A 1 95 ? -1.176 -10.459 -9.607 1.00 95.31 95 THR A CA 1
ATOM 689 C C . THR A 1 95 ? -1.525 -11.463 -8.509 1.00 95.31 95 THR A C 1
ATOM 691 O O . THR A 1 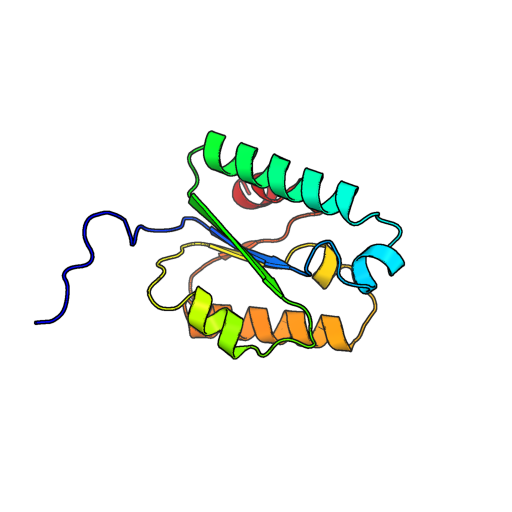95 ? -2.488 -11.247 -7.780 1.00 95.31 95 THR A O 1
ATOM 694 N N . ARG A 1 96 ? -0.747 -12.539 -8.328 1.00 94.75 96 ARG A N 1
ATOM 695 C CA . ARG A 1 96 ? -0.957 -13.451 -7.189 1.00 94.75 96 ARG A CA 1
ATOM 696 C C . ARG A 1 96 ? -0.755 -12.739 -5.854 1.00 94.75 96 ARG A C 1
ATOM 698 O O . ARG A 1 96 ? -1.628 -12.827 -5.000 1.00 94.75 96 ARG A O 1
ATOM 705 N N . ARG A 1 97 ? 0.297 -11.923 -5.729 1.00 94.00 97 ARG A N 1
ATOM 706 C CA . ARG A 1 97 ? 0.543 -11.128 -4.514 1.00 94.00 97 ARG A CA 1
ATOM 707 C C . ARG A 1 97 ? -0.601 -10.161 -4.181 1.00 94.00 97 ARG A C 1
ATOM 709 O O . ARG A 1 97 ? -0.908 -9.963 -3.009 1.00 94.00 97 ARG A O 1
ATOM 716 N N . LEU A 1 98 ? -1.257 -9.578 -5.188 1.00 95.06 98 LEU A N 1
ATOM 717 C CA . LEU A 1 98 ? -2.488 -8.800 -4.994 1.00 95.06 98 LEU A CA 1
ATOM 718 C C . LEU A 1 98 ? -3.583 -9.645 -4.333 1.00 95.06 98 LEU A C 1
ATOM 720 O O . LEU A 1 98 ? -4.215 -9.182 -3.386 1.00 95.06 98 LEU A O 1
ATOM 724 N N . MET A 1 99 ? -3.811 -10.860 -4.836 1.00 96.06 99 MET A N 1
ATOM 725 C CA . MET A 1 99 ? -4.831 -11.759 -4.295 1.00 96.06 99 MET A CA 1
ATOM 726 C C . MET A 1 99 ? -4.505 -12.177 -2.860 1.00 96.06 99 MET A C 1
ATOM 728 O O . MET A 1 99 ? -5.400 -12.148 -2.020 1.00 96.06 99 MET A O 1
ATOM 732 N N . ASP A 1 100 ? -3.236 -12.462 -2.563 1.00 94.75 100 ASP A N 1
ATOM 733 C CA . ASP A 1 100 ? -2.777 -12.801 -1.212 1.00 94.75 100 ASP A CA 1
ATOM 734 C C . ASP A 1 100 ? -3.052 -11.659 -0.219 1.00 94.75 100 ASP A C 1
ATOM 736 O O . ASP A 1 100 ? -3.595 -11.881 0.862 1.00 94.75 100 ASP A O 1
ATOM 740 N N . ALA A 1 101 ? -2.750 -10.412 -0.604 1.00 94.69 101 ALA A N 1
ATOM 741 C CA . ALA A 1 101 ? -3.035 -9.241 0.225 1.00 94.69 101 ALA A CA 1
ATOM 742 C C . ALA A 1 101 ? -4.545 -9.037 0.434 1.00 94.69 101 ALA A C 1
ATOM 744 O O . ALA A 1 101 ? -4.986 -8.765 1.549 1.00 94.69 101 ALA A O 1
ATOM 745 N N . VAL A 1 102 ? -5.352 -9.194 -0.622 1.00 95.75 102 VAL A N 1
ATOM 746 C CA . VAL A 1 102 ? -6.817 -9.098 -0.526 1.00 95.75 102 VAL A CA 1
ATOM 747 C C . VAL A 1 102 ? -7.380 -10.172 0.400 1.00 95.75 102 VAL A C 1
ATOM 749 O O . VAL A 1 102 ? -8.264 -9.860 1.198 1.00 95.75 102 VAL A O 1
ATOM 752 N N . GLN A 1 103 ? -6.878 -11.405 0.318 1.00 96.31 103 GLN A N 1
ATOM 753 C CA . GLN A 1 103 ? -7.309 -12.491 1.193 1.00 96.31 103 GLN A CA 1
ATOM 754 C C . GLN A 1 103 ? -6.966 -12.182 2.653 1.00 96.31 103 GLN A C 1
ATOM 756 O O . GLN A 1 103 ? -7.864 -12.189 3.490 1.00 96.31 103 GLN A O 1
ATOM 761 N N . LEU A 1 104 ? -5.724 -11.777 2.937 1.00 94.44 104 LEU A N 1
ATOM 762 C CA . LEU A 1 104 ? -5.298 -11.380 4.283 1.00 94.44 104 LEU A CA 1
ATOM 763 C C . LEU A 1 104 ? -6.189 -10.272 4.858 1.00 94.44 104 LEU A C 1
ATOM 765 O O . LEU A 1 104 ? -6.647 -10.362 5.994 1.00 94.44 104 LEU A O 1
ATOM 769 N N . TYR A 1 105 ? -6.512 -9.248 4.066 1.00 94.81 105 TYR A N 1
ATOM 770 C CA . TYR A 1 105 ? -7.418 -8.185 4.504 1.00 94.81 105 TYR A CA 1
ATOM 771 C C . TYR A 1 105 ? -8.814 -8.692 4.869 1.00 94.81 105 TYR A C 1
ATOM 773 O O . TYR A 1 105 ? -9.429 -8.179 5.807 1.00 94.81 105 TYR A O 1
ATOM 781 N N . ARG A 1 106 ? -9.333 -9.667 4.117 1.00 95.31 106 ARG A N 1
ATOM 782 C CA . ARG A 1 106 ? -10.640 -10.272 4.389 1.00 95.31 106 ARG A CA 1
ATOM 783 C C . ARG A 1 106 ? -10.611 -11.166 5.615 1.00 95.31 106 ARG A C 1
ATOM 785 O O . ARG A 1 106 ? -11.613 -11.188 6.320 1.00 95.31 106 ARG A O 1
ATOM 792 N N . ASP A 1 107 ? -9.495 -11.830 5.876 1.00 94.31 107 ASP A N 1
ATOM 793 C CA . ASP A 1 107 ? -9.328 -12.683 7.048 1.00 94.31 107 ASP A CA 1
ATOM 794 C C . ASP A 1 107 ? -9.176 -11.850 8.330 1.00 94.31 107 ASP A C 1
ATOM 796 O O . ASP A 1 107 ? -9.803 -12.159 9.344 1.00 94.31 107 ASP A O 1
ATOM 800 N N . GLU A 1 108 ? -8.412 -10.753 8.287 1.00 90.69 108 GLU A N 1
ATOM 801 C CA . GLU A 1 108 ? -8.169 -9.906 9.461 1.00 90.69 108 GLU A CA 1
ATOM 802 C C . GLU A 1 108 ? -9.345 -8.973 9.786 1.00 90.69 108 GLU A C 1
ATOM 804 O O . GLU A 1 108 ? -9.789 -8.905 10.936 1.00 90.69 108 GLU A O 1
ATOM 809 N N . VAL A 1 109 ? -9.872 -8.242 8.794 1.00 92.31 109 VAL A N 1
ATOM 810 C CA . VAL A 1 109 ? -10.979 -7.290 8.995 1.00 92.31 109 VAL A CA 1
ATOM 811 C C . VAL A 1 109 ? -11.995 -7.393 7.845 1.00 92.31 109 VAL A C 1
ATOM 813 O O . VAL A 1 109 ? -12.080 -6.502 6.995 1.00 92.31 109 VAL A O 1
ATOM 816 N N . PRO A 1 110 ? -12.859 -8.430 7.832 1.00 92.81 110 PRO A N 1
ATOM 817 C CA . PRO A 1 110 ? -13.750 -8.729 6.703 1.00 92.81 110 PRO A CA 1
ATOM 818 C C . PRO A 1 110 ? -14.636 -7.562 6.242 1.00 92.81 110 PRO A C 1
ATOM 820 O O . PRO A 1 110 ? -14.978 -7.458 5.061 1.00 92.81 110 PRO A O 1
ATOM 823 N N . ARG A 1 111 ? -15.024 -6.686 7.180 1.00 91.44 111 ARG A N 1
ATOM 824 C CA . ARG A 1 111 ? -15.938 -5.554 6.954 1.00 91.44 111 ARG A CA 1
ATOM 825 C C . ARG A 1 111 ? -15.256 -4.282 6.456 1.00 91.44 111 ARG A C 1
ATOM 827 O O . ARG A 1 111 ? -15.957 -3.359 6.046 1.00 91.44 111 ARG A O 1
ATOM 834 N N . ALA A 1 112 ? -13.931 -4.204 6.503 1.00 92.69 112 ALA A N 1
ATOM 835 C CA . ALA A 1 112 ? -13.235 -3.024 6.026 1.00 92.69 112 ALA A CA 1
ATOM 836 C C . ALA A 1 112 ? -13.378 -2.887 4.501 1.00 92.69 112 ALA A C 1
ATOM 838 O O . ALA A 1 112 ? -13.351 -3.870 3.750 1.00 92.69 112 ALA A O 1
ATOM 839 N N . ARG A 1 113 ? -13.559 -1.649 4.029 1.00 93.31 113 ARG A N 1
ATOM 840 C CA . ARG A 1 113 ? -13.639 -1.365 2.587 1.00 93.31 113 ARG A CA 1
ATOM 841 C C . ARG A 1 113 ? -12.255 -1.532 1.964 1.00 93.31 113 ARG A C 1
ATOM 843 O O . ARG A 1 113 ? -11.276 -1.041 2.517 1.00 93.31 113 ARG A O 1
ATOM 850 N N . ILE A 1 114 ? -12.190 -2.176 0.800 1.00 95.56 114 ILE A N 1
ATOM 851 C CA . ILE A 1 114 ? -10.981 -2.211 -0.028 1.00 95.56 114 ILE A CA 1
ATOM 852 C C . ILE A 1 114 ? -11.095 -1.086 -1.059 1.00 95.56 114 ILE A C 1
ATOM 854 O O . ILE A 1 114 ? -12.072 -1.019 -1.802 1.00 95.56 114 ILE A O 1
ATOM 858 N N . LEU A 1 115 ? -10.114 -0.193 -1.061 1.00 94.00 115 LEU A N 1
ATOM 859 C CA . LEU A 1 115 ? -10.040 1.031 -1.844 1.00 94.00 115 LEU A CA 1
ATOM 860 C C . LEU A 1 115 ? -8.987 0.896 -2.943 1.00 94.00 115 LEU A C 1
ATOM 862 O O . LEU A 1 115 ? -7.982 0.194 -2.794 1.00 94.00 115 LEU A O 1
ATOM 866 N N . PHE A 1 116 ? -9.191 1.623 -4.038 1.00 91.06 116 PHE A N 1
ATOM 867 C CA . PHE A 1 116 ? -8.324 1.569 -5.209 1.00 91.06 116 PHE A CA 1
ATOM 868 C C . PHE A 1 116 ? -7.995 2.979 -5.694 1.00 91.06 116 PHE A C 1
ATOM 870 O O . PHE A 1 116 ? -8.885 3.723 -6.080 1.00 91.06 116 PHE A O 1
ATOM 877 N N . ASN A 1 117 ? -6.712 3.335 -5.686 1.00 93.38 117 ASN A N 1
ATOM 878 C CA . ASN A 1 117 ? -6.190 4.574 -6.270 1.00 93.38 117 ASN A CA 1
ATOM 879 C C . ASN A 1 117 ? -5.935 4.431 -7.787 1.00 93.38 117 ASN A C 1
ATOM 881 O O . ASN A 1 117 ? -6.104 3.354 -8.354 1.00 93.38 117 ASN A O 1
ATOM 885 N N . TYR A 1 118 ? -5.501 5.484 -8.475 1.00 92.31 118 TYR A N 1
ATOM 886 C CA . TYR A 1 118 ? -5.097 5.404 -9.893 1.00 92.31 118 TYR A CA 1
ATOM 887 C C . TYR A 1 118 ? -3.585 5.504 -10.093 1.00 92.31 118 TYR A C 1
ATOM 889 O O . TYR A 1 118 ? -3.065 5.171 -11.151 1.00 92.31 118 TYR A O 1
ATOM 897 N N . SER A 1 119 ? -2.870 5.978 -9.080 1.00 91.31 119 SER A N 1
ATOM 898 C CA . SER A 1 119 ? -1.444 6.278 -9.132 1.00 91.31 119 SER A CA 1
ATOM 899 C C . SER A 1 119 ? -0.884 6.431 -7.711 1.00 91.31 119 SER A C 1
ATOM 901 O O . SER A 1 119 ? -1.663 6.527 -6.757 1.00 91.31 119 SER A O 1
ATOM 903 N N . PRO A 1 120 ? 0.446 6.532 -7.545 1.00 90.31 120 PRO A N 1
ATOM 904 C CA . PRO A 1 120 ? 1.070 6.793 -6.245 1.00 90.31 120 PRO A CA 1
ATOM 905 C C . PRO A 1 120 ? 0.660 8.111 -5.559 1.00 90.31 120 PRO A C 1
ATOM 907 O O . PRO A 1 120 ? 1.031 8.309 -4.410 1.00 90.31 120 PRO A O 1
ATOM 910 N N . VAL A 1 121 ? -0.075 9.001 -6.244 1.00 94.38 121 VAL A N 1
ATOM 911 C CA . VAL A 1 121 ? -0.487 10.330 -5.743 1.00 94.38 121 VAL A CA 1
ATOM 912 C C . VAL A 1 121 ? -2.003 10.498 -5.583 1.00 94.38 121 VAL A C 1
ATOM 914 O O . VAL A 1 121 ? -2.506 11.616 -5.543 1.00 94.38 121 VAL A O 1
ATOM 917 N N . THR A 1 122 ? -2.762 9.399 -5.588 1.00 95.69 122 THR A N 1
ATOM 918 C CA . THR A 1 122 ? -4.241 9.437 -5.599 1.00 95.69 122 THR A CA 1
ATOM 919 C C . THR A 1 122 ? -4.881 8.562 -4.522 1.00 95.69 122 THR A C 1
ATOM 921 O O . THR A 1 122 ? -6.051 8.188 -4.632 1.00 95.69 122 THR A O 1
ATOM 924 N N . SER A 1 123 ? -4.154 8.216 -3.462 1.00 95.50 123 SER A N 1
ATOM 925 C CA . SER A 1 123 ? -4.717 7.426 -2.358 1.00 95.50 123 SER A CA 1
ATOM 926 C C . SER A 1 123 ? -5.630 8.282 -1.481 1.00 95.50 123 SER A C 1
ATOM 928 O O . SER A 1 123 ? -6.659 7.776 -1.039 1.00 95.50 123 SER A O 1
ATOM 930 N N . LEU A 1 124 ? -5.351 9.587 -1.318 1.00 95.88 124 LEU A N 1
ATOM 931 C CA . LEU A 1 124 ? -6.305 10.509 -0.683 1.00 95.88 124 LEU A CA 1
ATOM 932 C C . LEU A 1 124 ? -7.641 10.552 -1.433 1.00 95.88 124 LEU A C 1
ATOM 934 O O . LEU A 1 124 ? -8.698 10.454 -0.816 1.00 95.88 124 LEU A O 1
ATOM 938 N N . TRP A 1 125 ? -7.592 10.646 -2.765 1.00 96.31 125 TRP A N 1
ATOM 939 C CA . TRP A 1 125 ? -8.794 10.619 -3.599 1.00 96.31 125 TRP A CA 1
ATOM 940 C C . TRP A 1 125 ? -9.610 9.343 -3.357 1.00 96.31 125 TRP A C 1
ATOM 942 O O . TRP A 1 125 ? -10.818 9.431 -3.152 1.00 96.31 125 TRP A O 1
ATOM 952 N N . ALA A 1 126 ? -8.949 8.179 -3.311 1.00 95.12 126 ALA A N 1
ATOM 953 C CA . ALA A 1 126 ? -9.604 6.889 -3.089 1.00 95.12 126 ALA A CA 1
ATOM 954 C C . ALA A 1 126 ? -10.239 6.776 -1.693 1.00 95.12 126 ALA A C 1
ATOM 956 O O . ALA A 1 126 ? -11.294 6.167 -1.544 1.00 95.12 126 ALA A O 1
ATOM 957 N N . ILE A 1 127 ? -9.608 7.369 -0.677 1.00 94.00 127 ILE A N 1
ATOM 958 C CA . ILE A 1 127 ? -10.127 7.447 0.698 1.00 94.00 127 ILE A CA 1
ATOM 959 C C . ILE A 1 127 ? -11.425 8.259 0.778 1.00 94.00 127 ILE A C 1
ATOM 961 O O . ILE A 1 127 ? -12.280 7.967 1.611 1.00 94.00 127 ILE A O 1
ATOM 965 N N . GLN A 1 128 ? -11.569 9.271 -0.073 1.00 93.25 128 GLN A N 1
ATOM 966 C CA . GLN A 1 128 ? -12.689 10.211 -0.044 1.00 93.25 128 GLN A CA 1
ATOM 967 C C . GLN A 1 128 ? -13.895 9.778 -0.899 1.00 93.25 128 GLN A C 1
ATOM 969 O O . GLN A 1 128 ? -14.851 10.544 -0.994 1.00 93.25 128 GLN A O 1
ATOM 974 N N . GLN A 1 129 ? -13.861 8.580 -1.502 1.00 84.06 129 GLN A N 1
ATOM 975 C CA . GLN A 1 129 ? -14.986 7.991 -2.249 1.00 84.06 129 GLN A CA 1
ATOM 976 C C . GLN A 1 129 ? -15.949 7.192 -1.350 1.00 84.06 129 GLN A C 1
ATOM 978 O O . GLN A 1 129 ? -17.169 7.411 -1.466 1.00 84.06 129 GLN A O 1
#

Foldseek 3Di:
DDDDPPDDLDAAAEEEEEAQLPDVLVVVVVDHSVRLVVQLVQQCVVCVVVVGGYDYDHDDLPDDCVSVCVVCVSHHYQAYEYECSLVVGPDVSSVVVVVSVVVSCCVPPVRHYYWYANHSNGVSVRSVD

Secondary structure (DSSP, 8-state):
------S-S--EEEEEEE--TT-HHHHHTT--HHHHHHHHHHHHHHHHHTT--EEEEE--TTS-HHHHHHHHTT--EEEEEE-HHHHT---HHHHHHHHHHHHHHHHH-TTSEEE--SSTT-HHHHHT-

Radius of gyration: 14.77 Å; chains: 1; bounding box: 29×30×51 Å

Sequence (129 aa):
GKGKCSSGCGNRNFIFTGLPWNHPAVAASGFTPQQVEAGIRSDMAAIVKAGYKIKAVLLGPEDSLDFLSDELKGVEWTGTGVGFGVRGNPSPVITRRLMDAVQLYRDEVPRARILFNYSPVTSLWAIQQ